Protein AF-A0A9D5JHP9-F1 (afdb_monomer)

pLDDT: mean 79.57, std 15.82, range [38.97, 94.75]

Solvent-accessible surface area (backbone atoms only — not comparable to full-atom values): 5750 Å² total; per-residue (Å²): 133,85,76,57,73,83,74,46,53,17,26,35,30,30,30,45,81,64,97,68,78,57,92,84,64,46,78,71,58,60,75,42,48,72,38,69,30,33,26,62,38,70,45,90,46,100,47,83,91,54,27,40,29,37,32,22,30,85,88,54,77,41,77,52,75,44,44,48,88,44,44,48,72,44,83,84,54,70,77,44,83,57,75,77,84,67,79,79,80,77,73,82,133

Radius of gyration: 13.86 Å; Cα contacts (8 Å, |Δi|>4): 148; chains: 1; bounding box: 29×45×36 Å

Structure (mmCIF, N/CA/C/O backbone):
data_AF-A0A9D5JHP9-F1
#
_entry.id   AF-A0A9D5JHP9-F1
#
loop_
_atom_site.group_PDB
_atom_site.id
_atom_site.type_symbol
_atom_site.label_atom_id
_atom_site.label_alt_id
_atom_site.label_comp_id
_atom_site.label_asym_id
_atom_site.label_entity_id
_atom_site.label_seq_id
_atom_site.pdbx_PDB_ins_code
_atom_site.Cartn_x
_atom_site.Cartn_y
_atom_site.Cartn_z
_atom_site.occupancy
_atom_site.B_iso_or_equiv
_atom_site.auth_seq_id
_atom_site.auth_comp_id
_atom_site.auth_asym_id
_atom_site.auth_atom_id
_atom_site.pdbx_PDB_model_num
ATOM 1 N N . MET A 1 1 ? 16.450 -1.572 17.570 1.00 38.97 1 MET A N 1
ATOM 2 C CA . MET A 1 1 ? 15.946 -2.933 17.278 1.00 38.97 1 MET A CA 1
ATOM 3 C C . MET A 1 1 ? 15.451 -2.957 15.840 1.00 38.97 1 MET A C 1
ATOM 5 O O . MET A 1 1 ? 14.312 -2.588 15.581 1.00 38.97 1 MET A O 1
ATOM 9 N N . GLU A 1 2 ? 16.326 -3.312 14.901 1.00 42.19 2 GLU A N 1
ATOM 10 C CA . GLU A 1 2 ? 15.983 -3.419 13.479 1.00 42.19 2 GLU A CA 1
ATOM 11 C C . GLU A 1 2 ? 15.036 -4.605 13.279 1.00 42.19 2 GLU A C 1
ATOM 13 O O . GLU A 1 2 ? 15.400 -5.769 13.478 1.00 42.19 2 GLU A O 1
ATOM 18 N N . ARG A 1 3 ? 13.773 -4.321 12.951 1.00 49.62 3 ARG A N 1
ATOM 19 C CA . ARG A 1 3 ? 12.800 -5.374 12.665 1.00 49.62 3 ARG A CA 1
ATOM 20 C C . ARG A 1 3 ? 13.175 -6.025 11.341 1.00 49.62 3 ARG A C 1
ATOM 22 O O . ARG A 1 3 ? 13.114 -5.397 10.290 1.00 49.62 3 ARG A O 1
ATOM 29 N N . ARG A 1 4 ? 13.566 -7.299 11.405 1.00 52.88 4 ARG A N 1
ATOM 30 C CA . ARG A 1 4 ? 13.884 -8.117 10.229 1.00 52.88 4 ARG A CA 1
ATOM 31 C C . ARG A 1 4 ? 12.708 -8.081 9.232 1.00 52.88 4 ARG A C 1
ATOM 33 O O . ARG A 1 4 ? 11.568 -8.244 9.671 1.00 52.88 4 ARG A O 1
ATOM 40 N N . PRO A 1 5 ? 12.955 -7.969 7.913 1.00 52.56 5 PRO A N 1
ATOM 41 C CA . PRO A 1 5 ? 11.906 -7.826 6.894 1.00 52.56 5 PRO A CA 1
ATOM 42 C C . PRO A 1 5 ? 10.815 -8.915 6.923 1.00 52.56 5 PRO A C 1
ATOM 44 O O . PRO A 1 5 ? 9.662 -8.646 6.606 1.00 52.56 5 PRO A O 1
ATOM 47 N N . GLY A 1 6 ? 11.134 -10.132 7.381 1.00 55.00 6 GLY A N 1
ATOM 48 C CA . GLY A 1 6 ? 10.156 -11.220 7.533 1.00 55.00 6 GLY A CA 1
ATOM 49 C C . GLY A 1 6 ? 9.081 -11.001 8.611 1.00 55.00 6 GLY A C 1
ATOM 50 O O . GLY A 1 6 ? 8.066 -11.684 8.590 1.00 55.00 6 GLY A O 1
ATOM 51 N N . VAL A 1 7 ? 9.263 -10.044 9.531 1.00 71.06 7 VAL A N 1
ATOM 52 C CA . VAL A 1 7 ? 8.338 -9.761 10.654 1.00 71.06 7 VAL A CA 1
ATOM 53 C C . VAL A 1 7 ? 7.175 -8.845 10.237 1.00 71.06 7 VAL A C 1
ATOM 55 O O . VAL A 1 7 ? 6.235 -8.632 11.004 1.00 71.06 7 VAL A O 1
ATOM 58 N N . LEU A 1 8 ? 7.229 -8.285 9.026 1.00 82.88 8 LEU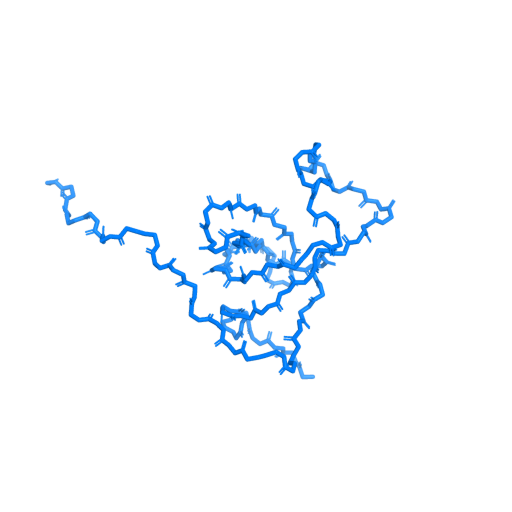 A N 1
ATOM 59 C CA . LEU A 1 8 ? 6.239 -7.321 8.550 1.00 82.88 8 LEU A CA 1
ATOM 60 C C . LEU A 1 8 ? 4.996 -7.981 7.953 1.00 82.88 8 LEU A C 1
ATOM 62 O O . LEU A 1 8 ? 3.938 -7.365 7.962 1.00 82.88 8 LEU A O 1
ATOM 66 N N . VAL A 1 9 ? 5.085 -9.213 7.447 1.00 87.81 9 VAL A N 1
ATOM 67 C CA . VAL A 1 9 ? 3.934 -9.885 6.823 1.00 87.81 9 VAL A CA 1
ATOM 68 C C . VAL A 1 9 ? 2.820 -10.102 7.846 1.00 87.81 9 VAL A C 1
ATOM 70 O O . VAL A 1 9 ? 3.059 -10.569 8.957 1.00 87.81 9 VAL A O 1
ATOM 73 N N . GLY A 1 10 ? 1.598 -9.744 7.462 1.00 86.62 10 GLY A N 1
ATOM 74 C CA . GLY A 1 10 ? 0.417 -9.777 8.317 1.00 86.62 10 GLY A CA 1
ATOM 75 C C . GLY A 1 10 ? 0.280 -8.585 9.262 1.00 86.62 10 GLY A C 1
ATOM 76 O O . GLY A 1 10 ? -0.732 -8.465 9.952 1.00 86.62 10 GLY A O 1
ATOM 77 N N . ARG A 1 11 ? 1.256 -7.669 9.295 1.00 89.94 11 ARG A N 1
ATOM 78 C CA . ARG A 1 11 ? 1.115 -6.421 10.047 1.00 89.94 11 ARG A CA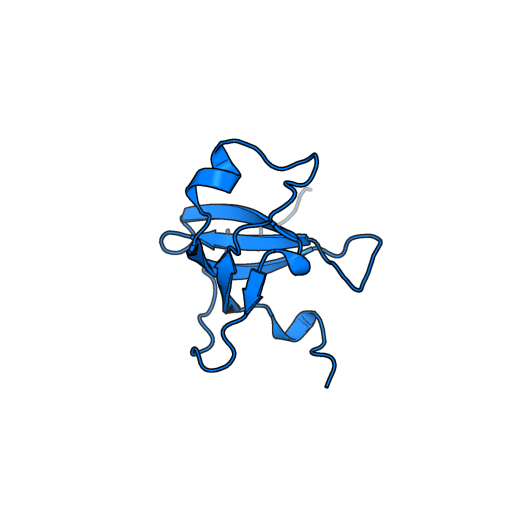 1
ATOM 79 C C . ARG A 1 11 ? 0.174 -5.467 9.341 1.00 89.94 11 ARG A C 1
ATOM 81 O O . ARG A 1 11 ? 0.129 -5.386 8.113 1.00 89.94 11 ARG A O 1
ATOM 88 N N . THR A 1 12 ? -0.529 -4.705 10.155 1.00 92.25 12 THR A N 1
ATOM 89 C CA . THR A 1 12 ? -1.283 -3.547 9.713 1.00 92.25 12 THR A CA 1
ATOM 90 C C . THR A 1 12 ? -0.322 -2.383 9.490 1.00 92.25 12 THR A C 1
ATOM 92 O O . THR A 1 12 ? 0.586 -2.148 10.289 1.00 92.25 12 THR A O 1
ATOM 95 N N . ALA A 1 13 ? -0.497 -1.662 8.389 1.00 93.25 13 ALA A N 1
ATOM 96 C CA . ALA A 1 13 ? 0.271 -0.465 8.099 1.00 93.25 13 ALA A CA 1
ATOM 97 C C . ALA A 1 13 ? -0.614 0.618 7.487 1.00 93.25 13 ALA A C 1
ATOM 99 O O . ALA A 1 13 ? -1.531 0.335 6.714 1.00 93.25 13 ALA A O 1
ATOM 100 N N . THR A 1 14 ? -0.309 1.864 7.823 1.00 94.75 14 THR A N 1
ATOM 101 C CA . THR A 1 14 ? -0.988 3.040 7.280 1.00 94.75 14 THR A CA 1
ATOM 102 C C . THR A 1 14 ? -0.084 3.721 6.269 1.00 94.75 14 THR A C 1
ATOM 104 O O . THR A 1 14 ? 1.095 3.951 6.547 1.00 94.75 14 THR A O 1
ATOM 107 N N . VAL A 1 15 ? -0.633 4.056 5.102 1.00 93.88 15 VAL A N 1
ATOM 108 C CA . VAL A 1 15 ? 0.106 4.782 4.064 1.00 93.88 15 VAL A CA 1
ATOM 109 C C . VAL A 1 15 ? 0.347 6.205 4.550 1.00 93.88 15 VAL A C 1
ATOM 111 O O . VAL A 1 15 ? -0.596 6.966 4.783 1.00 93.88 15 VAL A O 1
ATOM 114 N N . ALA A 1 16 ? 1.612 6.563 4.734 1.00 91.88 16 ALA A N 1
ATOM 115 C CA . ALA A 1 16 ? 1.997 7.912 5.091 1.00 91.88 16 ALA A CA 1
ATOM 116 C C . ALA A 1 16 ? 1.829 8.842 3.888 1.00 91.88 16 ALA A C 1
ATOM 118 O O . ALA A 1 16 ? 2.060 8.467 2.738 1.00 91.88 16 ALA A O 1
ATOM 119 N N . ARG A 1 17 ? 1.458 10.090 4.166 1.00 85.94 17 ARG A N 1
ATOM 120 C CA . ARG A 1 17 ? 1.626 11.160 3.190 1.00 85.94 17 ARG A CA 1
ATOM 121 C C . ARG A 1 17 ? 3.122 11.445 3.080 1.00 85.94 17 ARG A C 1
ATOM 123 O O . ARG A 1 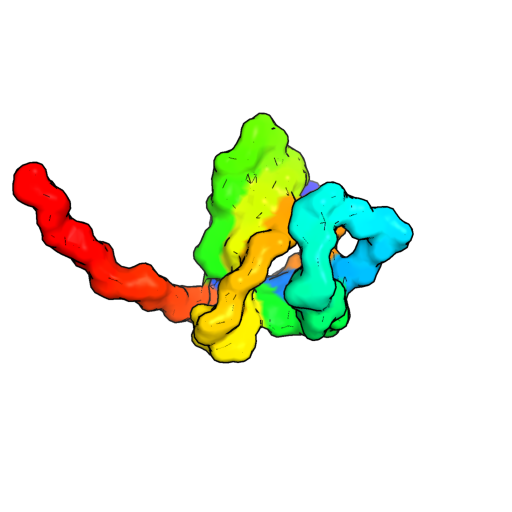17 ? 3.745 11.723 4.102 1.00 85.94 17 ARG A O 1
ATOM 130 N N . SER A 1 18 ? 3.674 11.347 1.876 1.00 79.44 18 SER A N 1
ATOM 131 C CA . SER A 1 18 ? 5.039 11.792 1.597 1.00 79.44 18 SER A CA 1
ATOM 132 C C . SER A 1 18 ? 5.011 13.245 1.134 1.00 79.44 18 SER A C 1
ATOM 134 O O . SER A 1 18 ? 4.147 13.613 0.335 1.00 79.44 18 SER A O 1
ATOM 136 N N . ASP A 1 19 ? 5.951 14.057 1.614 1.00 77.44 19 ASP A N 1
ATOM 137 C CA . ASP A 1 19 ? 6.132 15.437 1.142 1.00 77.44 19 ASP A CA 1
ATOM 138 C C . ASP A 1 19 ? 6.707 15.468 -0.282 1.00 77.44 19 ASP A C 1
ATOM 140 O O . ASP A 1 19 ? 6.447 16.395 -1.047 1.00 77.44 19 ASP A O 1
ATOM 144 N N . GLN A 1 20 ? 7.436 14.412 -0.656 1.00 81.69 20 GLN A N 1
ATOM 145 C CA . GLN A 1 20 ? 7.943 14.186 -2.003 1.00 81.69 20 GLN A CA 1
ATOM 146 C C . GLN A 1 20 ? 7.448 12.833 -2.518 1.00 81.69 20 GLN A C 1
ATOM 148 O O . GLN A 1 20 ? 7.794 11.779 -1.980 1.00 81.69 20 GLN A O 1
ATOM 153 N N . GLU A 1 21 ? 6.624 12.856 -3.563 1.00 84.81 21 GLU A N 1
ATOM 154 C CA . GLU A 1 21 ? 6.123 11.634 -4.187 1.00 84.81 21 GLU A CA 1
ATOM 155 C C . GLU A 1 21 ? 7.235 10.950 -5.005 1.00 84.81 21 GLU A C 1
ATOM 157 O O . GLU A 1 21 ? 7.890 11.607 -5.822 1.00 84.81 21 GLU A O 1
ATOM 162 N N . PRO A 1 22 ? 7.470 9.640 -4.812 1.00 83.94 22 PRO A N 1
ATOM 163 C CA . PRO A 1 22 ? 8.415 8.897 -5.634 1.00 83.94 22 PRO A CA 1
ATOM 164 C C . PRO A 1 22 ? 8.018 8.863 -7.121 1.00 83.94 22 PRO A C 1
ATOM 166 O O . PRO A 1 22 ? 6.833 8.946 -7.442 1.00 83.94 22 PRO A O 1
ATOM 169 N N . PRO A 1 23 ? 8.959 8.611 -8.051 1.00 86.38 23 PRO A N 1
ATOM 170 C CA . PRO A 1 23 ? 8.660 8.578 -9.488 1.00 86.38 23 PRO A CA 1
ATOM 171 C C . PRO A 1 23 ? 7.602 7.548 -9.914 1.00 86.38 23 PRO A C 1
ATOM 173 O O . PRO A 1 23 ? 6.959 7.717 -10.944 1.00 86.38 23 PRO A O 1
ATOM 176 N N . TYR A 1 24 ? 7.427 6.470 -9.144 1.00 86.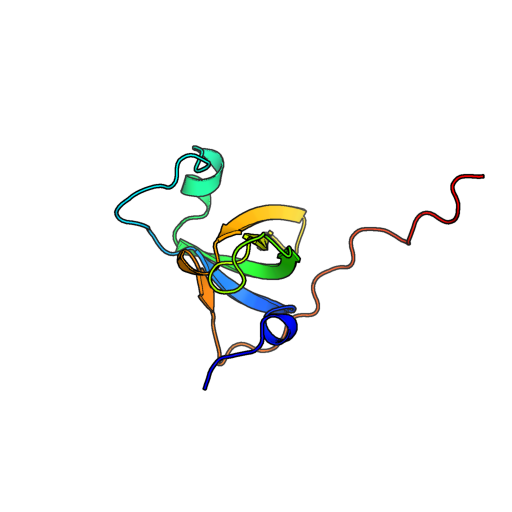19 24 TYR A N 1
ATOM 177 C CA . TYR A 1 24 ? 6.441 5.424 -9.435 1.00 86.19 24 TYR A CA 1
ATOM 178 C C . TYR A 1 24 ? 5.041 5.741 -8.879 1.00 86.19 24 TYR A C 1
ATOM 180 O O . TYR A 1 24 ? 4.085 5.012 -9.158 1.00 86.19 24 TYR A O 1
ATOM 188 N N . TYR A 1 25 ? 4.913 6.799 -8.074 1.00 90.50 25 TYR A N 1
ATOM 189 C CA . TYR A 1 25 ? 3.662 7.169 -7.432 1.00 90.50 25 TYR A CA 1
ATOM 190 C C . TYR A 1 25 ? 2.672 7.664 -8.487 1.00 90.50 25 TYR A C 1
ATOM 192 O O . TYR A 1 25 ? 2.945 8.570 -9.271 1.00 90.50 25 TYR A O 1
ATOM 200 N N . THR A 1 26 ? 1.490 7.058 -8.513 1.00 91.19 26 THR A N 1
ATOM 201 C CA . THR A 1 26 ? 0.422 7.414 -9.459 1.00 91.19 26 THR A CA 1
ATOM 202 C C . THR A 1 26 ? -0.799 7.945 -8.721 1.00 91.19 26 THR A C 1
ATOM 204 O O . THR A 1 26 ? -0.907 7.823 -7.500 1.00 91.19 26 THR A O 1
ATOM 207 N N . ALA A 1 27 ? -1.777 8.479 -9.461 1.00 91.81 27 ALA A N 1
ATOM 208 C CA . ALA A 1 27 ? -3.058 8.900 -8.890 1.00 91.81 27 ALA A CA 1
ATOM 209 C C . ALA A 1 27 ? -3.724 7.791 -8.054 1.00 91.81 27 ALA A C 1
ATOM 211 O O . ALA A 1 27 ? -4.316 8.084 -7.020 1.00 91.81 27 ALA A O 1
ATOM 212 N N . LEU A 1 28 ? -3.556 6.519 -8.441 1.00 91.19 28 LEU A N 1
ATOM 213 C CA . LEU A 1 28 ? -4.048 5.381 -7.668 1.00 91.19 28 LEU A CA 1
ATOM 214 C C . LEU A 1 28 ? -3.421 5.335 -6.269 1.00 91.19 28 LEU A C 1
ATOM 216 O O . LEU A 1 28 ? -4.150 5.205 -5.293 1.00 91.19 28 LEU A O 1
ATOM 220 N N . HIS A 1 29 ? -2.105 5.508 -6.150 1.00 93.44 29 HIS A N 1
ATOM 221 C CA . HIS A 1 29 ? -1.407 5.477 -4.862 1.00 93.44 29 HIS A CA 1
ATOM 222 C C . HIS A 1 29 ? -1.900 6.589 -3.926 1.00 93.44 29 HIS A C 1
ATOM 224 O O . HIS A 1 29 ? -2.133 6.337 -2.742 1.00 93.44 29 HIS A O 1
ATOM 230 N N . ARG A 1 30 ? -2.160 7.785 -4.476 1.00 92.19 30 ARG A N 1
ATOM 231 C CA . ARG A 1 30 ? -2.695 8.939 -3.731 1.00 92.19 30 ARG A CA 1
ATOM 232 C C . ARG A 1 30 ? -4.049 8.648 -3.082 1.00 92.19 30 ARG A C 1
ATOM 234 O O . ARG A 1 30 ? -4.292 9.104 -1.971 1.00 92.19 30 ARG A O 1
ATOM 241 N N . THR A 1 31 ? -4.910 7.849 -3.723 1.00 93.88 31 THR A N 1
ATOM 242 C CA . THR A 1 31 ? -6.237 7.498 -3.168 1.00 93.88 31 THR A CA 1
ATOM 243 C C . THR A 1 31 ? -6.177 6.667 -1.883 1.00 93.88 31 THR A C 1
ATOM 245 O O . THR A 1 31 ? -7.174 6.582 -1.165 1.00 93.88 31 THR A O 1
ATOM 248 N N . PHE A 1 32 ? -5.029 6.055 -1.578 1.00 93.75 32 PHE A N 1
ATOM 249 C CA . PHE A 1 32 ? -4.839 5.254 -0.369 1.00 93.75 32 PHE A CA 1
ATOM 250 C C . PHE A 1 32 ? -3.979 5.939 0.695 1.00 93.75 32 PHE A C 1
ATOM 252 O O . PHE A 1 32 ? -3.788 5.361 1.762 1.00 93.75 32 PHE A O 1
ATOM 259 N N . VAL A 1 33 ? -3.514 7.172 0.469 1.00 93.69 33 VAL A N 1
ATOM 260 C CA . VAL A 1 33 ? -2.817 7.957 1.499 1.00 93.69 33 VAL A CA 1
ATOM 261 C C . VAL A 1 33 ? -3.717 8.128 2.725 1.00 93.69 33 VAL A C 1
ATOM 263 O O . VAL A 1 33 ? -4.892 8.469 2.607 1.00 93.69 33 VAL A O 1
ATOM 266 N N . GLY A 1 34 ? -3.172 7.859 3.912 1.00 93.44 34 GLY A N 1
ATOM 267 C CA . GLY A 1 34 ? -3.905 7.870 5.180 1.00 93.44 34 GLY A CA 1
ATOM 268 C C . GLY A 1 34 ? -4.785 6.640 5.417 1.00 93.44 34 GLY A C 1
ATOM 269 O O . GLY A 1 34 ? -5.301 6.477 6.521 1.00 93.44 34 GLY A O 1
ATOM 270 N N . ARG A 1 35 ? -4.941 5.747 4.429 1.00 94.56 35 ARG A N 1
ATOM 271 C CA . ARG A 1 35 ? -5.670 4.489 4.605 1.00 94.56 35 ARG A CA 1
ATOM 272 C C . ARG A 1 35 ? -4.772 3.428 5.221 1.00 94.56 35 ARG A C 1
ATOM 274 O O . ARG A 1 35 ? -3.560 3.381 5.002 1.00 94.56 35 ARG A O 1
ATOM 281 N N . THR A 1 36 ? -5.419 2.530 5.945 1.00 93.56 36 THR A N 1
ATOM 282 C CA . THR A 1 36 ? -4.791 1.379 6.576 1.00 93.56 36 THR A CA 1
ATOM 283 C C . THR A 1 36 ? -5.022 0.126 5.736 1.00 93.56 36 THR A C 1
ATOM 285 O O . THR A 1 36 ? -6.123 -0.108 5.235 1.00 93.56 36 THR A O 1
ATOM 288 N N . GLY A 1 37 ? -3.976 -0.679 5.579 1.00 92.31 37 GLY A N 1
ATOM 289 C CA . GLY A 1 37 ? -4.017 -1.974 4.910 1.00 92.31 37 GLY A CA 1
ATOM 290 C C . GLY A 1 37 ? -3.160 -3.006 5.637 1.00 92.31 37 GLY A C 1
ATOM 291 O O . GLY A 1 37 ? -2.510 -2.708 6.638 1.00 92.31 37 GLY A O 1
ATOM 292 N N . CYS A 1 38 ? -3.156 -4.231 5.126 1.00 92.75 38 CYS A N 1
ATOM 293 C CA . CYS A 1 38 ? -2.354 -5.330 5.649 1.00 92.75 38 CYS A CA 1
ATOM 294 C C . CYS A 1 38 ? -1.156 -5.593 4.733 1.00 92.75 38 CYS A C 1
ATOM 296 O O . CYS A 1 38 ? -1.296 -5.659 3.511 1.00 92.75 38 CYS A O 1
ATOM 298 N N . VAL A 1 39 ? 0.023 -5.800 5.310 1.00 91.62 39 VAL A N 1
ATOM 299 C CA . VAL A 1 39 ? 1.209 -6.222 4.567 1.00 91.62 39 VAL A CA 1
ATOM 300 C C . VAL A 1 39 ? 1.032 -7.673 4.122 1.00 91.62 39 VAL A C 1
ATOM 302 O O . VAL A 1 39 ? 1.080 -8.605 4.922 1.00 91.62 39 VAL A O 1
ATOM 305 N N . HIS A 1 40 ? 0.867 -7.884 2.820 1.00 89.75 40 HIS A N 1
ATOM 306 C CA . HIS A 1 40 ? 0.752 -9.218 2.232 1.00 89.75 40 HIS A CA 1
ATOM 307 C C . HIS A 1 40 ? 2.113 -9.858 1.977 1.00 89.75 40 HIS A C 1
ATOM 309 O O . HIS A 1 40 ? 2.262 -11.070 2.117 1.00 89.75 40 HIS A O 1
ATOM 315 N N . ALA A 1 41 ? 3.092 -9.065 1.546 1.00 89.56 41 ALA A N 1
ATOM 316 C CA . ALA A 1 41 ? 4.429 -9.554 1.249 1.00 89.56 41 ALA A CA 1
ATOM 317 C C . ALA A 1 41 ? 5.452 -8.421 1.301 1.00 89.56 41 ALA A C 1
ATOM 319 O O . ALA A 1 41 ? 5.141 -7.270 0.998 1.00 89.56 41 ALA A O 1
ATOM 320 N N . VAL A 1 42 ? 6.689 -8.790 1.613 1.00 89.62 42 VAL A N 1
ATOM 321 C CA . VAL A 1 42 ? 7.863 -7.949 1.390 1.00 89.62 42 VAL A CA 1
ATOM 322 C C . VAL A 1 42 ? 8.533 -8.452 0.121 1.00 89.62 42 VAL A C 1
ATOM 324 O O . VAL A 1 42 ? 8.943 -9.611 0.058 1.00 89.62 42 VAL A O 1
ATOM 327 N N . VAL A 1 43 ? 8.595 -7.608 -0.901 1.00 86.19 43 VAL A N 1
ATOM 328 C CA . VAL A 1 43 ? 9.279 -7.911 -2.156 1.00 86.19 43 VAL A CA 1
ATOM 329 C C . VAL A 1 43 ? 10.759 -7.587 -1.954 1.00 86.19 43 VAL A C 1
ATOM 331 O O . VAL A 1 43 ? 11.090 -6.439 -1.647 1.00 86.19 43 VAL A O 1
ATOM 334 N N . PRO A 1 44 ? 11.666 -8.566 -2.101 1.00 71.88 44 PRO A N 1
ATOM 335 C CA . PRO A 1 44 ? 13.092 -8.293 -2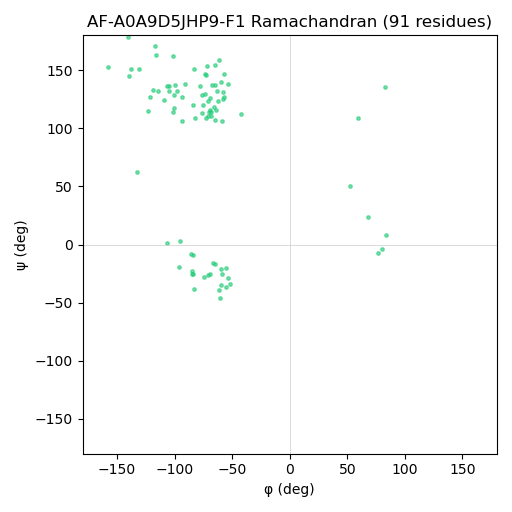.052 1.00 71.88 44 PRO A CA 1
ATOM 336 C C . PRO A 1 44 ? 13.466 -7.410 -3.249 1.00 71.88 44 PRO A C 1
ATOM 338 O O . PRO A 1 44 ? 13.464 -7.869 -4.388 1.00 71.88 44 PRO A O 1
ATOM 341 N N . SER A 1 45 ? 13.754 -6.137 -3.001 1.00 67.50 45 SER A N 1
ATOM 342 C CA . SER A 1 45 ? 14.395 -5.232 -3.959 1.00 67.50 45 SER A CA 1
ATOM 343 C C . SER A 1 45 ? 15.878 -5.077 -3.611 1.00 67.50 45 SER A C 1
ATOM 345 O O . SER A 1 45 ? 16.291 -5.403 -2.500 1.00 67.50 45 SER A O 1
ATOM 347 N N . GLY A 1 46 ? 16.692 -4.589 -4.556 1.00 60.19 46 GLY A N 1
ATOM 348 C CA . GLY A 1 46 ? 18.155 -4.496 -4.405 1.00 60.19 46 GLY A CA 1
ATOM 349 C C . GLY A 1 46 ? 18.644 -3.717 -3.173 1.00 60.19 46 GLY A C 1
ATOM 350 O O . GLY A 1 46 ? 19.763 -3.939 -2.722 1.00 60.19 46 GLY A O 1
ATOM 351 N N . THR A 1 47 ? 17.806 -2.856 -2.586 1.00 65.19 47 THR A N 1
ATOM 352 C CA . THR A 1 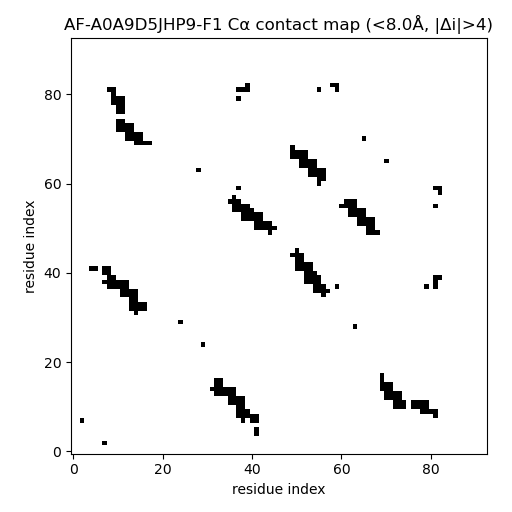47 ? 18.056 -2.172 -1.311 1.00 65.19 47 THR A CA 1
ATOM 353 C C . THR A 1 47 ? 17.292 -2.848 -0.172 1.00 65.19 47 THR A C 1
ATOM 355 O O . THR A 1 47 ? 16.061 -2.839 -0.118 1.00 65.19 47 THR A O 1
ATOM 358 N N . ARG A 1 48 ? 18.035 -3.438 0.771 1.00 70.69 48 ARG A N 1
ATOM 359 C CA . ARG A 1 48 ? 17.468 -4.185 1.908 1.00 70.69 48 ARG A CA 1
ATOM 360 C C . ARG A 1 48 ? 16.746 -3.287 2.919 1.00 70.69 48 ARG A C 1
ATOM 362 O O . ARG A 1 48 ? 15.840 -3.765 3.597 1.00 70.69 48 ARG A O 1
ATOM 369 N N . ASP A 1 49 ? 17.130 -2.014 2.982 1.00 80.38 49 ASP A N 1
ATOM 370 C CA . ASP A 1 49 ? 16.660 -1.058 3.993 1.00 80.38 49 ASP A CA 1
ATOM 371 C C . ASP A 1 49 ? 15.332 -0.393 3.624 1.00 80.38 49 ASP A C 1
ATOM 373 O O . ASP A 1 49 ? 14.597 0.052 4.503 1.00 80.38 49 ASP A O 1
ATOM 377 N N . ASN A 1 50 ? 14.991 -0.362 2.331 1.00 86.25 50 ASN A N 1
ATOM 378 C CA . ASN A 1 50 ? 13.728 0.196 1.857 1.00 86.25 50 ASN A CA 1
ATOM 379 C C . ASN A 1 50 ? 13.024 -0.728 0.851 1.00 86.25 50 ASN A C 1
ATOM 381 O O . ASN A 1 50 ? 12.855 -0.367 -0.321 1.00 86.25 50 ASN A O 1
ATOM 385 N N . PRO A 1 51 ? 12.642 -1.943 1.283 1.00 88.25 51 PRO A N 1
ATOM 386 C CA . PRO A 1 51 ? 12.038 -2.917 0.395 1.00 88.25 51 PRO A CA 1
ATOM 387 C C . PRO A 1 51 ? 10.679 -2.435 -0.112 1.00 88.25 51 PRO A C 1
ATOM 389 O O . PRO A 1 51 ? 9.979 -1.665 0.553 1.00 88.25 51 PRO A O 1
ATOM 392 N N . LEU A 1 52 ? 10.286 -2.941 -1.278 1.00 90.69 52 LEU A N 1
ATOM 393 C CA . LEU A 1 52 ? 8.941 -2.741 -1.795 1.00 90.69 52 LEU A CA 1
ATOM 394 C C . LEU A 1 52 ? 7.963 -3.658 -1.043 1.00 90.69 52 LEU A C 1
ATOM 396 O O . LEU A 1 52 ? 8.167 -4.864 -0.916 1.00 90.69 52 LEU A O 1
ATOM 400 N N . ILE A 1 53 ? 6.883 -3.088 -0.534 1.00 92.44 53 ILE A N 1
ATOM 401 C CA . ILE A 1 53 ? 5.882 -3.748 0.296 1.00 92.44 53 ILE A CA 1
ATOM 402 C C . ILE A 1 53 ? 4.597 -3.902 -0.503 1.00 92.44 53 ILE A C 1
ATOM 404 O O . ILE A 1 53 ? 4.022 -2.930 -0.988 1.00 92.44 53 ILE A O 1
ATOM 408 N N . LYS A 1 54 ? 4.116 -5.139 -0.608 1.00 93.44 54 LYS A N 1
ATOM 409 C CA . LYS A 1 54 ? 2.802 -5.451 -1.166 1.00 93.44 54 LYS A CA 1
ATOM 410 C C . LYS A 1 54 ? 1.749 -5.241 -0.081 1.00 93.44 54 LYS A C 1
ATOM 412 O O . LYS A 1 54 ? 1.660 -6.045 0.849 1.00 93.44 54 LYS A O 1
ATOM 417 N N . MET A 1 55 ? 0.939 -4.201 -0.221 1.00 93.56 55 MET A N 1
ATOM 418 C CA . MET A 1 55 ? -0.156 -3.866 0.687 1.00 93.56 55 MET A CA 1
ATOM 419 C C . MET A 1 55 ? -1.489 -4.369 0.137 1.00 93.56 55 MET A C 1
ATOM 421 O O . MET A 1 55 ? -1.808 -4.149 -1.029 1.00 93.56 55 MET A O 1
ATOM 425 N N . GLY A 1 56 ? -2.268 -5.040 0.981 1.00 93.56 56 GLY A N 1
ATOM 426 C CA . GLY A 1 56 ? -3.650 -5.426 0.726 1.00 93.56 56 GLY A CA 1
ATOM 427 C C . GLY A 1 56 ? -4.622 -4.479 1.427 1.00 93.56 56 GLY A C 1
ATOM 428 O O . GLY A 1 56 ? -4.525 -4.263 2.634 1.00 93.56 56 GLY A O 1
ATOM 429 N N . PHE A 1 57 ? -5.584 -3.951 0.681 1.00 91.06 57 PHE A N 1
ATOM 430 C CA . PHE A 1 57 ? -6.689 -3.132 1.177 1.00 91.06 57 PHE A CA 1
ATOM 431 C C . PHE A 1 57 ? -8.018 -3.842 0.933 1.00 91.06 57 PHE A C 1
ATOM 433 O O . PHE A 1 57 ? -8.090 -4.774 0.128 1.00 91.06 57 PHE A O 1
ATOM 440 N N . ASP A 1 58 ? -9.066 -3.396 1.629 1.00 88.81 58 ASP A N 1
ATOM 441 C CA . ASP A 1 58 ? -10.439 -3.875 1.434 1.00 88.81 58 ASP A CA 1
ATOM 442 C C . ASP A 1 58 ? -10.519 -5.416 1.514 1.00 88.81 58 ASP A C 1
ATOM 444 O O . ASP A 1 58 ? -10.985 -6.092 0.596 1.00 88.81 58 ASP A O 1
ATOM 448 N N . GLY A 1 59 ? -9.942 -5.987 2.580 1.00 79.62 59 GLY A N 1
ATOM 449 C CA . GLY A 1 59 ? -9.870 -7.439 2.778 1.00 79.62 59 GLY A CA 1
ATOM 450 C C . GLY A 1 59 ? -8.955 -8.170 1.788 1.00 79.62 59 GLY A C 1
ATOM 451 O O . GLY A 1 59 ? -9.154 -9.351 1.535 1.00 79.62 59 GLY A O 1
ATOM 452 N N . GLY A 1 60 ? -7.977 -7.481 1.191 1.00 80.00 60 GLY A N 1
ATOM 453 C CA . GLY A 1 60 ? -7.028 -8.060 0.233 1.00 80.00 60 GLY A CA 1
ATOM 454 C C . GLY A 1 60 ? -7.539 -8.134 -1.211 1.00 80.00 60 GLY A C 1
ATOM 455 O O . GLY A 1 60 ? -6.871 -8.734 -2.060 1.00 80.00 60 GLY A O 1
ATOM 456 N N . THR A 1 61 ? -8.694 -7.524 -1.500 1.00 84.12 61 THR A N 1
ATOM 457 C CA . THR A 1 61 ? -9.260 -7.415 -2.858 1.00 84.12 61 THR A CA 1
ATOM 458 C C . THR A 1 61 ? -8.517 -6.394 -3.715 1.00 84.12 61 THR A C 1
ATOM 460 O O . THR A 1 61 ? -8.446 -6.543 -4.933 1.00 84.12 61 THR A O 1
ATOM 463 N N . ARG A 1 62 ? -7.917 -5.380 -3.083 1.00 90.00 62 ARG A N 1
ATOM 464 C CA . ARG A 1 62 ? -7.082 -4.381 -3.750 1.00 90.00 62 ARG A CA 1
ATOM 465 C C . ARG A 1 62 ? -5.653 -4.502 -3.263 1.00 90.00 62 ARG A C 1
ATOM 467 O O . ARG A 1 62 ? -5.410 -4.567 -2.062 1.00 90.00 62 ARG A O 1
ATOM 474 N N . ILE A 1 63 ? -4.715 -4.528 -4.201 1.00 92.44 63 ILE A N 1
ATOM 475 C CA . ILE A 1 63 ? -3.289 -4.645 -3.914 1.00 92.44 63 ILE A CA 1
ATOM 476 C C . ILE A 1 63 ? -2.577 -3.435 -4.499 1.00 92.44 63 ILE A C 1
ATOM 478 O O . ILE A 1 63 ? -2.706 -3.181 -5.693 1.00 92.44 63 ILE A O 1
ATOM 482 N N . ILE A 1 64 ? -1.802 -2.739 -3.672 1.00 94.31 64 ILE A N 1
ATOM 483 C CA . ILE A 1 64 ? -0.944 -1.619 -4.075 1.00 94.31 64 ILE A CA 1
ATOM 484 C C . ILE A 1 64 ? 0.453 -1.851 -3.497 1.00 94.31 64 ILE A C 1
ATOM 486 O O . ILE A 1 64 ? 0.600 -2.497 -2.458 1.00 94.31 64 ILE A O 1
ATOM 490 N N . PHE A 1 65 ? 1.478 -1.346 -4.173 1.00 92.81 65 PHE A N 1
ATOM 491 C CA . PHE A 1 65 ? 2.859 -1.451 -3.721 1.00 92.81 65 PHE A CA 1
ATOM 492 C C . PHE A 1 65 ? 3.351 -0.097 -3.213 1.00 92.81 65 PHE A C 1
ATOM 494 O O . PHE A 1 65 ? 3.099 0.924 -3.841 1.00 92.81 65 PHE A O 1
ATOM 501 N N . TYR A 1 66 ? 4.051 -0.109 -2.083 1.00 92.69 66 TYR A N 1
ATOM 502 C CA . TYR A 1 66 ? 4.682 1.069 -1.482 1.00 92.69 66 TYR A CA 1
ATOM 503 C C . TYR A 1 66 ? 6.069 0.699 -0.984 1.00 92.69 66 TYR A C 1
ATOM 505 O O . TYR A 1 66 ? 6.266 -0.446 -0.581 1.00 92.69 66 TYR A O 1
ATOM 513 N N . HIS A 1 67 ? 7.023 1.624 -0.938 1.00 91.31 67 HIS A N 1
ATOM 514 C CA . HIS A 1 67 ? 8.235 1.355 -0.172 1.00 91.31 67 HIS A CA 1
ATOM 515 C C . HIS A 1 67 ? 7.958 1.403 1.331 1.00 91.31 67 HIS A C 1
ATOM 517 O O . HIS A 1 67 ? 7.046 2.085 1.799 1.00 91.31 67 HIS A O 1
ATOM 523 N N . LEU A 1 68 ? 8.772 0.684 2.106 1.00 90.00 68 LEU A N 1
ATOM 524 C CA . LEU A 1 68 ? 8.654 0.647 3.562 1.00 90.00 68 LEU A CA 1
ATOM 525 C C . LEU A 1 68 ? 8.713 2.045 4.200 1.00 90.00 68 LEU A C 1
ATOM 527 O O . LEU A 1 68 ? 7.980 2.302 5.150 1.00 90.00 68 LEU A O 1
ATOM 531 N N . SER A 1 69 ? 9.526 2.956 3.659 1.00 90.19 69 SER A N 1
ATOM 532 C CA . SER A 1 69 ? 9.633 4.347 4.122 1.00 90.19 69 SER A CA 1
ATOM 533 C C . SER A 1 69 ? 8.322 5.135 4.036 1.00 90.19 69 SER A C 1
ATOM 535 O O . SER A 1 69 ? 8.162 6.141 4.718 1.00 90.19 69 SER A O 1
ATOM 537 N N . GLU A 1 70 ? 7.383 4.689 3.203 1.00 91.88 70 GLU A N 1
ATOM 538 C CA . GLU A 1 70 ? 6.085 5.336 2.986 1.00 91.88 70 GLU A CA 1
ATOM 539 C C . GLU A 1 70 ? 4.986 4.729 3.864 1.00 91.88 70 GLU A C 1
ATOM 541 O O . GLU A 1 70 ? 3.820 5.112 3.770 1.00 91.88 70 GLU A O 1
ATOM 546 N N . LEU A 1 71 ? 5.334 3.773 4.727 1.00 92.31 71 LEU A N 1
ATOM 547 C CA . LEU A 1 71 ? 4.394 3.050 5.565 1.00 92.31 71 LEU A CA 1
ATOM 548 C C . LEU A 1 71 ? 4.689 3.281 7.044 1.00 92.31 71 LEU A C 1
ATOM 550 O O . LEU A 1 71 ? 5.808 3.120 7.526 1.00 92.31 71 LEU A O 1
ATOM 554 N N . LYS A 1 72 ? 3.636 3.576 7.803 1.00 93.19 72 LYS A N 1
ATOM 555 C CA . LYS A 1 72 ? 3.664 3.540 9.265 1.00 93.19 72 LYS A CA 1
ATOM 556 C C . LYS A 1 72 ? 3.174 2.173 9.718 1.00 93.19 72 LYS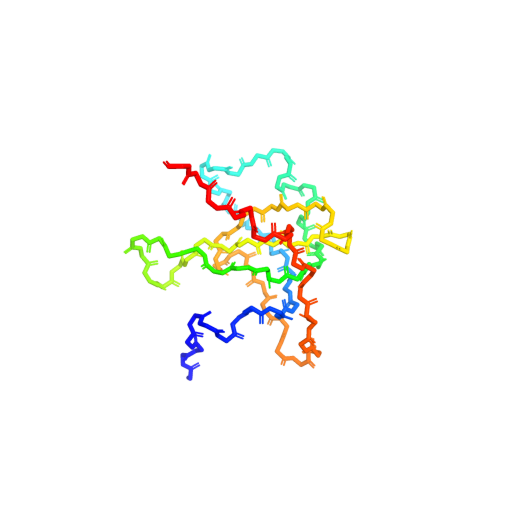 A C 1
ATOM 558 O O . LYS A 1 72 ? 1.983 1.885 9.613 1.00 93.19 72 LYS A O 1
ATOM 563 N N . ILE A 1 73 ? 4.093 1.326 10.181 1.00 90.69 73 ILE A N 1
ATOM 564 C CA . ILE A 1 73 ? 3.764 -0.016 10.677 1.00 90.69 73 ILE A CA 1
ATOM 565 C C . ILE A 1 73 ? 3.127 0.096 12.060 1.00 90.69 73 ILE A C 1
ATOM 567 O O . ILE A 1 73 ? 3.769 0.552 13.009 1.00 90.69 73 ILE A O 1
ATOM 571 N N . ASP A 1 74 ? 1.893 -0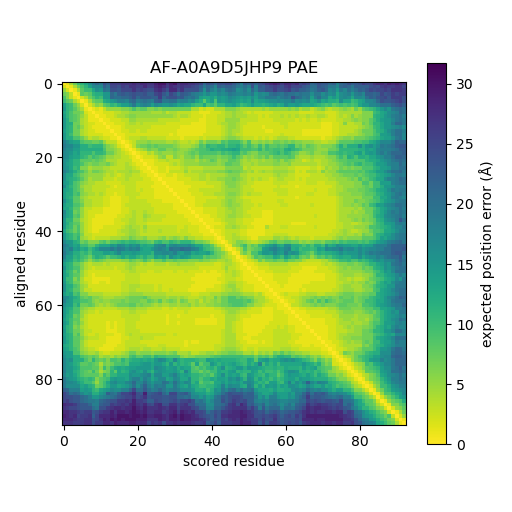.379 12.182 1.00 86.44 74 ASP A N 1
ATOM 572 C CA . ASP A 1 74 ? 1.229 -0.493 13.470 1.00 86.44 74 ASP A CA 1
ATOM 573 C C . ASP A 1 74 ? 1.789 -1.709 14.222 1.00 86.44 74 ASP A C 1
ATOM 575 O O . ASP A 1 74 ? 1.678 -2.867 13.807 1.00 86.44 74 ASP A O 1
ATOM 579 N N . SER A 1 75 ? 2.489 -1.417 15.313 1.00 74.12 75 SER A N 1
ATOM 580 C CA . SER A 1 75 ? 3.201 -2.414 16.109 1.00 74.12 75 SER A CA 1
ATOM 581 C C . SER A 1 75 ? 2.309 -3.113 17.126 1.00 74.12 75 SER A C 1
ATOM 583 O O . SER A 1 75 ? 2.625 -4.238 17.522 1.00 74.12 75 SER A O 1
ATOM 585 N N . GLU A 1 76 ? 1.235 -2.445 17.537 1.00 75.06 76 GLU A N 1
ATOM 586 C CA . GLU A 1 76 ? 0.315 -2.887 18.586 1.00 75.06 76 GLU A CA 1
ATOM 587 C C . GLU A 1 76 ? -0.907 -3.590 17.989 1.00 75.06 76 GLU A C 1
ATOM 589 O O . GLU A 1 76 ? -1.544 -4.401 18.659 1.00 75.06 76 GLU A O 1
ATOM 594 N N . ALA A 1 77 ? -1.180 -3.367 16.699 1.00 72.12 77 ALA A N 1
ATOM 595 C CA . ALA A 1 77 ? -2.198 -4.107 15.974 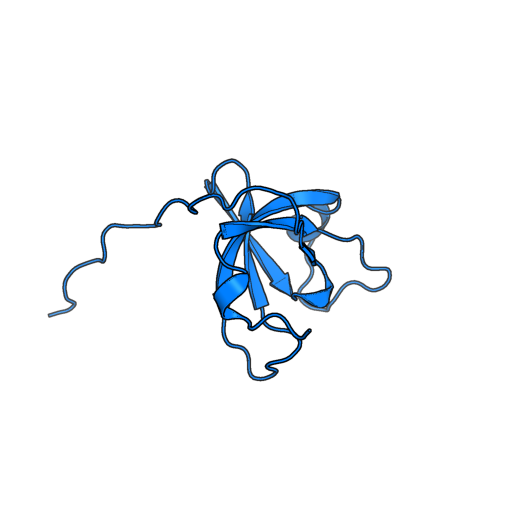1.00 72.12 77 ALA A CA 1
ATOM 596 C C . ALA A 1 77 ? -1.923 -5.629 15.956 1.00 72.12 77 ALA A C 1
ATOM 598 O O . ALA A 1 77 ? -0.778 -6.061 15.730 1.00 72.12 77 ALA A O 1
ATOM 599 N N . PRO A 1 78 ? -2.978 -6.458 16.110 1.00 71.19 78 PRO A N 1
ATOM 600 C CA . PRO A 1 78 ? -2.888 -7.900 15.933 1.00 71.19 78 PRO A CA 1
ATOM 601 C C . PRO A 1 78 ? -2.371 -8.262 14.540 1.00 71.19 78 PRO A C 1
ATOM 603 O O . PRO A 1 78 ? -2.679 -7.594 13.552 1.00 71.19 78 PRO A O 1
ATOM 606 N N . LEU A 1 79 ? -1.618 -9.358 14.450 1.00 71.94 79 LEU A N 1
ATOM 607 C CA . LEU A 1 79 ? -1.250 -9.931 13.159 1.00 71.94 79 LEU A CA 1
ATOM 608 C C . LEU A 1 79 ? -2.510 -10.451 12.467 1.00 71.94 79 LEU A C 1
ATOM 610 O O . LEU A 1 79 ? -3.173 -11.365 12.959 1.00 71.94 79 LEU A O 1
ATOM 614 N N . VAL A 1 80 ? -2.817 -9.890 11.305 1.00 70.94 80 VAL A N 1
ATOM 615 C CA . VAL A 1 80 ? -3.884 -10.377 10.438 1.00 70.94 80 VAL A CA 1
ATOM 616 C C . VAL A 1 80 ? -3.250 -11.326 9.436 1.00 70.94 80 VAL A C 1
ATOM 618 O O . VAL A 1 80 ? -2.287 -10.971 8.766 1.00 70.94 80 VAL A O 1
ATOM 621 N N . SER A 1 81 ? -3.774 -12.544 9.316 1.00 67.12 81 SER A N 1
ATOM 622 C CA . SER A 1 81 ? -3.332 -13.436 8.242 1.00 67.12 81 SER A CA 1
ATOM 623 C C . SER A 1 81 ? -3.817 -12.869 6.906 1.00 67.12 81 SER A C 1
ATOM 625 O O . SER A 1 81 ? -5.031 -12.820 6.693 1.00 67.12 81 SER A O 1
ATOM 627 N N . PRO A 1 82 ? -2.921 -12.433 6.002 1.00 62.31 82 PRO A N 1
ATOM 628 C CA . PRO A 1 82 ? -3.355 -11.923 4.717 1.00 62.31 82 PRO A CA 1
ATOM 629 C C . PRO A 1 82 ? -4.006 -13.065 3.921 1.00 62.31 82 PRO A C 1
ATOM 631 O O . PRO A 1 82 ? -3.485 -14.189 3.927 1.00 62.31 82 PRO A O 1
ATOM 634 N N . PRO A 1 83 ? -5.135 -12.823 3.234 1.00 63.94 83 PRO A N 1
ATOM 635 C CA . PRO A 1 83 ? -5.759 -13.841 2.406 1.00 63.94 83 PRO A CA 1
ATOM 636 C C . PRO A 1 83 ? -4.765 -14.311 1.342 1.00 63.94 83 PRO A C 1
ATOM 638 O O . PRO A 1 83 ? -4.197 -13.518 0.583 1.00 63.94 83 PRO A O 1
ATOM 641 N N . LYS A 1 84 ? -4.529 -15.625 1.303 1.00 62.66 84 LYS A N 1
ATOM 642 C CA . LYS A 1 84 ? -3.668 -16.248 0.296 1.00 62.66 84 LYS A CA 1
ATOM 643 C C . LYS A 1 84 ? -4.310 -16.051 -1.076 1.00 62.66 84 LYS A C 1
ATOM 645 O O . LYS A 1 84 ? -5.386 -16.580 -1.339 1.00 62.66 84 LYS A O 1
ATOM 650 N N . HIS A 1 85 ? -3.642 -15.309 -1.956 1.00 53.12 85 HIS A N 1
ATOM 651 C CA . HIS A 1 85 ? -4.026 -15.247 -3.365 1.00 53.12 85 HIS A CA 1
ATOM 652 C C . HIS A 1 85 ? -3.649 -16.571 -4.039 1.00 53.12 85 HIS A C 1
ATOM 654 O O . HIS A 1 85 ? -2.469 -16.854 -4.229 1.00 53.12 85 HIS A O 1
ATOM 660 N N . GLY A 1 86 ? -4.667 -17.365 -4.375 1.00 50.78 86 GLY A N 1
ATOM 661 C CA . GLY A 1 86 ? -4.560 -18.569 -5.198 1.00 50.78 86 GLY A CA 1
ATOM 662 C C . GLY A 1 86 ? -4.133 -19.836 -4.451 1.00 50.78 86 GLY A C 1
ATOM 663 O O . GLY A 1 86 ? -3.158 -19.865 -3.698 1.00 50.78 86 GLY A O 1
ATOM 664 N N . ARG A 1 87 ? -4.825 -20.949 -4.735 1.00 51.53 87 ARG A N 1
ATOM 665 C CA . ARG A 1 87 ? -4.170 -22.263 -4.693 1.00 51.53 87 ARG A CA 1
ATOM 666 C C . ARG A 1 87 ? -2.988 -22.174 -5.656 1.00 51.53 87 ARG A C 1
ATOM 668 O O . ARG A 1 87 ? -3.170 -21.761 -6.797 1.00 51.53 87 ARG A O 1
ATOM 675 N N . ARG A 1 88 ? -1.793 -22.521 -5.178 1.00 53.84 88 ARG A N 1
ATOM 676 C CA . ARG A 1 88 ? -0.581 -22.684 -5.990 1.00 53.84 88 ARG A CA 1
ATOM 677 C C . ARG A 1 88 ? -0.982 -23.436 -7.267 1.00 53.84 88 ARG A C 1
ATOM 679 O O . ARG A 1 88 ? -1.411 -24.581 -7.157 1.00 53.84 88 ARG A O 1
ATOM 686 N N . GLY A 1 89 ? -0.927 -22.784 -8.431 1.00 44.72 89 GLY A N 1
ATOM 687 C CA . GLY A 1 89 ? -1.135 -23.456 -9.710 1.00 44.72 89 GLY A CA 1
ATOM 688 C C . GLY A 1 89 ? -0.084 -24.551 -9.810 1.00 44.72 89 GLY A C 1
ATOM 689 O O . GLY A 1 89 ? 1.108 -24.259 -9.893 1.00 44.72 89 GLY A O 1
ATOM 690 N N . SER A 1 90 ? -0.505 -25.800 -9.643 1.00 57.00 90 SER A N 1
ATOM 691 C CA . SER A 1 90 ? 0.360 -26.957 -9.800 1.00 57.00 90 SER A CA 1
ATOM 692 C C . SER A 1 90 ? 0.844 -26.994 -11.243 1.00 57.00 90 SER A C 1
ATOM 694 O O . SER A 1 90 ? 0.011 -27.057 -12.138 1.00 57.00 90 SER A O 1
ATOM 696 N N . HIS A 1 91 ? 2.165 -26.995 -11.414 1.00 46.31 91 HIS A N 1
ATOM 697 C CA . HIS A 1 91 ? 2.889 -27.479 -12.591 1.00 46.31 91 HIS A CA 1
ATOM 698 C C . HIS A 1 91 ? 2.542 -26.783 -13.919 1.00 46.31 91 HIS A C 1
ATOM 700 O O . HIS A 1 91 ? 1.514 -27.032 -14.540 1.00 46.31 91 HIS A O 1
ATOM 706 N N . LEU A 1 92 ? 3.485 -25.978 -14.410 1.00 45.50 92 LEU A N 1
ATOM 707 C CA . LEU A 1 92 ? 3.749 -25.999 -15.848 1.00 45.50 92 LEU A CA 1
ATOM 708 C C . LEU A 1 92 ? 4.366 -27.380 -16.172 1.00 45.50 92 LEU A C 1
ATOM 710 O O . LEU A 1 92 ? 5.153 -27.855 -15.344 1.00 45.50 92 LEU A O 1
ATOM 714 N N . PRO A 1 93 ? 3.953 -28.040 -17.270 1.00 53.28 93 PRO A N 1
ATOM 715 C CA . PRO A 1 93 ? 4.486 -29.337 -17.691 1.00 53.28 93 PRO A CA 1
ATOM 716 C C . PRO A 1 93 ? 5.981 -29.287 -18.020 1.00 53.28 93 PRO A C 1
ATOM 718 O O . PRO A 1 93 ? 6.474 -28.196 -18.392 1.00 53.28 93 PRO A O 1
#

Nearest PDB structures (foldseek):
  6bph-assembly1_A-2  TM=7.147E-01  e=2.643E+00  Homo sapiens
  8qlx-assembly1_A  TM=6.840E-01  e=3.569E+00  Pyricularia grisea
  3er0-assembly2_B  TM=6.353E-01  e=4.273E+00  Saccharomyces cerevisiae
  3l0x-assembly1_A  TM=3.189E-01  e=1.286E+00  Saccharomyces cerevisiae

Mean predicted aligned error: 8.85 Å

Foldseek 3Di:
DDDQQVVQAQWKKAFADDPDDDPVDDPVNVVRHRHIFGFHDFADDPDRVWTKTWTADPLNPDTDIDTPVRIDTDPPDDRHNRPDDDDPPPDDD

Secondary structure (DSSP, 8-state):
----GGG-TT-EEEEPPPSS--TT--HHHHTTTT-EEEEEEEE--S-SSS-EEEEEEGGGTEEEEEEGGGEEE-SSSPPP-----SS------

Sequence (93 aa):
MERRPGVLVGRTATVARSDQEPPYYTALHRTFVGRTGCVHAVVPSGTRDNPLIKMGFDGGTRIIFYHLSELKIDSEAPLVSPPKHGRRGSHLP